Protein AF-A0A7X1P666-F1 (afdb_monomer_lite)

Structure (mmCIF, N/CA/C/O backbone):
data_AF-A0A7X1P666-F1
#
_entry.id   AF-A0A7X1P666-F1
#
loop_
_atom_site.group_PDB
_atom_site.id
_atom_site.type_symbol
_atom_site.label_atom_id
_atom_site.label_alt_id
_atom_site.label_comp_id
_atom_site.label_asym_id
_atom_site.label_entity_id
_atom_site.label_seq_id
_atom_site.pdbx_PDB_ins_code
_atom_site.Cartn_x
_atom_site.Cartn_y
_atom_site.Cartn_z
_atom_site.occupancy
_atom_site.B_iso_or_equiv
_atom_site.auth_seq_id
_atom_site.auth_comp_id
_atom_site.auth_asym_id
_atom_site.auth_atom_id
_atom_site.pdbx_PDB_model_num
ATOM 1 N N . MET A 1 1 ? 11.139 7.872 4.148 1.00 64.12 1 MET A N 1
ATOM 2 C CA . MET A 1 1 ? 9.826 8.174 3.529 1.00 64.12 1 MET A CA 1
ATOM 3 C C . MET A 1 1 ? 9.647 7.511 2.165 1.00 64.12 1 MET A C 1
ATOM 5 O O . MET A 1 1 ? 8.760 6.679 2.033 1.00 64.12 1 MET A O 1
ATOM 9 N N . ILE A 1 2 ? 10.476 7.823 1.154 1.00 67.06 2 ILE A N 1
ATOM 10 C CA . ILE A 1 2 ? 10.435 7.103 -0.140 1.00 67.06 2 ILE A CA 1
ATOM 11 C C . ILE A 1 2 ? 10.806 5.627 0.054 1.00 67.06 2 ILE A C 1
ATOM 13 O O . ILE A 1 2 ? 10.127 4.752 -0.477 1.00 67.06 2 ILE A O 1
ATOM 17 N N . ASP A 1 3 ? 11.820 5.343 0.873 1.00 80.88 3 ASP A N 1
ATOM 18 C CA . ASP A 1 3 ? 12.222 3.965 1.174 1.00 80.88 3 ASP A CA 1
ATOM 19 C C . ASP A 1 3 ? 11.132 3.184 1.916 1.00 80.88 3 ASP A C 1
ATOM 21 O O . ASP A 1 3 ? 10.931 2.002 1.650 1.00 80.88 3 ASP A O 1
ATOM 25 N N . ASP A 1 4 ? 10.352 3.856 2.764 1.00 85.81 4 ASP A N 1
ATOM 26 C CA . ASP A 1 4 ? 9.230 3.243 3.481 1.00 85.81 4 ASP A CA 1
ATOM 27 C C . ASP A 1 4 ? 8.101 2.845 2.520 1.00 85.81 4 ASP A C 1
ATOM 29 O O . ASP A 1 4 ? 7.556 1.746 2.625 1.00 85.81 4 ASP A O 1
ATOM 33 N N . LEU A 1 5 ? 7.787 3.696 1.532 1.00 88.44 5 LEU A N 1
ATOM 34 C CA . LEU A 1 5 ? 6.811 3.374 0.487 1.00 88.44 5 LEU A CA 1
ATOM 35 C C . LEU A 1 5 ? 7.305 2.228 -0.407 1.00 88.44 5 LEU A C 1
ATOM 37 O O . LEU A 1 5 ? 6.530 1.333 -0.744 1.00 88.44 5 LEU A O 1
ATOM 41 N N . LYS A 1 6 ? 8.595 2.215 -0.761 1.00 92.56 6 LYS A N 1
ATOM 42 C CA . LYS A 1 6 ? 9.208 1.113 -1.517 1.00 92.56 6 LYS A CA 1
ATOM 43 C C . LYS A 1 6 ? 9.114 -0.208 -0.756 1.00 92.56 6 LYS A C 1
ATOM 45 O O . LYS A 1 6 ? 8.709 -1.218 -1.327 1.00 92.56 6 LYS A O 1
ATOM 50 N N . GLN A 1 7 ? 9.453 -0.207 0.532 1.00 92.75 7 GLN A N 1
ATOM 51 C CA . GLN A 1 7 ? 9.329 -1.386 1.390 1.00 92.75 7 GLN A CA 1
ATOM 52 C C . GLN A 1 7 ? 7.873 -1.840 1.525 1.00 92.75 7 GLN A C 1
ATOM 54 O O . GLN A 1 7 ? 7.601 -3.035 1.430 1.00 92.75 7 GLN A O 1
ATOM 59 N N . LEU A 1 8 ? 6.930 -0.906 1.686 1.00 92.69 8 LEU A N 1
ATOM 60 C CA . LEU A 1 8 ? 5.503 -1.221 1.728 1.00 92.69 8 LEU A CA 1
ATOM 61 C C . LEU A 1 8 ? 5.032 -1.862 0.418 1.00 92.69 8 LEU A C 1
ATOM 63 O O . LEU A 1 8 ? 4.339 -2.876 0.442 1.00 92.69 8 LEU A O 1
ATOM 67 N N . ASN A 1 9 ? 5.437 -1.313 -0.725 1.00 94.69 9 ASN A N 1
ATOM 68 C CA . ASN A 1 9 ? 5.095 -1.864 -2.030 1.00 94.69 9 ASN A CA 1
ATOM 69 C C . ASN A 1 9 ? 5.685 -3.263 -2.239 1.00 94.69 9 ASN A C 1
ATOM 71 O O . ASN A 1 9 ? 4.983 -4.132 -2.747 1.00 94.69 9 ASN A O 1
ATOM 75 N N . ARG A 1 10 ? 6.924 -3.513 -1.803 1.00 95.25 10 ARG A N 1
ATOM 76 C CA . ARG A 1 10 ? 7.516 -4.860 -1.809 1.00 95.25 10 ARG A CA 1
ATOM 77 C C . ARG A 1 10 ? 6.738 -5.826 -0.934 1.00 95.25 10 ARG A C 1
ATOM 79 O O . ARG A 1 10 ? 6.395 -6.906 -1.392 1.00 95.25 10 ARG A O 1
ATOM 86 N N . LEU A 1 11 ? 6.400 -5.422 0.290 1.00 93.75 11 LEU A N 1
ATOM 87 C CA . LEU A 1 11 ? 5.623 -6.250 1.209 1.00 93.75 11 LEU A CA 1
ATOM 88 C C . LEU A 1 11 ? 4.256 -6.616 0.615 1.00 93.75 11 LEU A C 1
ATOM 90 O O . LEU A 1 11 ? 3.857 -7.777 0.659 1.00 93.75 11 LEU A O 1
ATOM 94 N N . ILE A 1 12 ? 3.570 -5.638 0.012 1.00 94.25 12 ILE A N 1
ATOM 95 C CA . ILE A 1 12 ? 2.324 -5.870 -0.720 1.00 94.25 12 ILE A CA 1
ATOM 96 C C . ILE A 1 12 ? 2.595 -6.839 -1.875 1.00 94.25 12 ILE A C 1
ATOM 98 O O . ILE A 1 12 ? 2.018 -7.913 -1.898 1.00 94.25 12 ILE A O 1
ATOM 102 N N . ALA A 1 13 ? 3.489 -6.531 -2.815 1.00 94.88 13 ALA A N 1
ATOM 103 C CA . ALA A 1 13 ? 3.726 -7.389 -3.978 1.00 94.88 13 ALA A CA 1
ATOM 104 C C . ALA A 1 13 ? 4.049 -8.839 -3.576 1.00 94.88 13 ALA A C 1
ATOM 106 O O . ALA A 1 13 ? 3.432 -9.767 -4.103 1.00 94.88 13 ALA A O 1
ATOM 107 N N . SER A 1 14 ? 4.940 -9.028 -2.601 1.00 94.56 14 SER A N 1
ATOM 108 C CA . SER A 1 14 ? 5.357 -10.347 -2.126 1.00 94.56 14 SER A CA 1
ATOM 109 C C . SER A 1 14 ? 4.225 -11.132 -1.469 1.00 94.56 14 SER A C 1
ATOM 111 O O . SER A 1 14 ? 4.142 -12.344 -1.645 1.00 94.56 14 SER A O 1
ATOM 113 N N . HIS A 1 15 ? 3.305 -10.467 -0.763 1.00 92.75 15 HIS A N 1
ATOM 114 C CA . HIS A 1 15 ? 2.153 -11.145 -0.168 1.00 92.75 15 HIS A CA 1
ATOM 115 C C . HIS A 1 15 ? 1.246 -11.800 -1.225 1.00 92.75 15 HIS A C 1
ATOM 117 O O . HIS A 1 15 ? 0.769 -12.912 -1.020 1.00 92.75 15 HIS A O 1
ATOM 123 N N . TRP A 1 16 ? 1.017 -11.143 -2.371 1.00 93.62 16 TRP A N 1
ATOM 124 C CA . TRP A 1 16 ? 0.137 -11.678 -3.426 1.00 93.62 16 TRP A CA 1
ATOM 125 C C . TRP A 1 16 ? 0.850 -12.520 -4.484 1.00 93.62 16 TRP A C 1
ATOM 127 O O . TRP A 1 16 ? 0.206 -13.351 -5.125 1.00 93.62 16 TRP A O 1
ATOM 137 N N . LEU A 1 17 ? 2.131 -12.259 -4.745 1.00 94.31 17 LEU A N 1
ATOM 138 C CA . LEU A 1 17 ? 2.888 -12.900 -5.824 1.00 94.31 17 LEU A CA 1
ATOM 139 C C . LEU A 1 17 ? 3.898 -13.935 -5.314 1.00 94.31 17 LEU A C 1
ATOM 141 O O . LEU A 1 17 ? 4.435 -14.693 -6.118 1.00 94.31 17 LEU A O 1
ATOM 145 N N . GLY A 1 18 ? 4.145 -13.989 -4.005 1.00 92.88 18 GLY A N 1
ATOM 146 C CA . GLY A 1 18 ? 5.218 -14.786 -3.425 1.00 92.88 18 GLY A CA 1
ATOM 147 C C . GLY A 1 18 ? 6.579 -14.144 -3.688 1.00 92.88 18 GLY A C 1
ATOM 148 O O . GLY A 1 18 ? 6.776 -12.953 -3.463 1.00 92.88 18 GLY A O 1
ATOM 149 N N . ARG A 1 19 ? 7.546 -14.933 -4.160 1.00 95.12 19 ARG A N 1
ATOM 150 C CA . ARG A 1 19 ? 8.886 -14.423 -4.469 1.00 95.12 19 ARG A CA 1
ATOM 151 C C . ARG A 1 19 ? 8.849 -13.526 -5.709 1.00 95.12 19 ARG A C 1
ATOM 153 O O . ARG A 1 19 ? 8.410 -13.960 -6.772 1.00 95.12 19 ARG A O 1
ATOM 160 N N . LEU A 1 20 ? 9.367 -12.308 -5.574 1.00 95.62 20 LEU A N 1
ATOM 161 C CA . LEU A 1 20 ? 9.472 -11.349 -6.671 1.00 95.62 20 LEU A CA 1
ATOM 162 C C . LEU A 1 20 ? 10.656 -11.682 -7.586 1.00 95.62 20 LEU A C 1
ATOM 164 O O . LEU A 1 20 ? 11.709 -12.131 -7.125 1.00 95.62 20 LEU A O 1
ATOM 168 N N . ASN A 1 21 ? 10.478 -11.476 -8.891 1.00 95.31 21 ASN A N 1
ATOM 169 C CA . ASN A 1 21 ? 11.556 -11.598 -9.872 1.00 95.31 21 ASN A CA 1
ATOM 170 C C . ASN A 1 21 ? 12.310 -10.263 -10.052 1.00 95.31 21 ASN A C 1
ATOM 172 O O . ASN A 1 21 ? 11.882 -9.220 -9.558 1.00 95.31 21 ASN A O 1
ATOM 176 N N . ALA A 1 22 ? 13.435 -10.289 -10.774 1.00 93.62 22 ALA A N 1
ATOM 177 C CA . ALA A 1 22 ? 14.294 -9.114 -10.943 1.00 93.62 22 ALA A CA 1
ATOM 178 C C . ALA A 1 22 ? 13.578 -7.924 -11.612 1.00 93.62 22 ALA A C 1
ATOM 180 O O . ALA A 1 22 ? 13.787 -6.780 -11.219 1.00 93.62 22 ALA A O 1
ATOM 181 N N . GLU A 1 23 ? 12.702 -8.180 -12.585 1.00 93.19 23 GLU A N 1
ATOM 182 C CA . GLU A 1 23 ? 11.945 -7.131 -13.281 1.00 93.19 23 GLU A CA 1
ATOM 183 C C . GLU A 1 23 ? 10.920 -6.459 -12.362 1.00 93.19 23 GLU A C 1
ATOM 185 O O . GLU A 1 23 ? 10.754 -5.239 -12.382 1.00 93.19 23 GLU A O 1
ATOM 190 N N . GLN A 1 24 ? 10.243 -7.254 -11.531 1.00 95.25 24 GLN A N 1
ATOM 191 C CA . GLN A 1 24 ? 9.303 -6.771 -10.525 1.00 95.25 24 GLN A CA 1
ATOM 192 C C . GLN A 1 24 ? 10.016 -5.925 -9.471 1.00 95.25 24 GLN A C 1
ATOM 194 O O . GLN A 1 24 ? 9.528 -4.847 -9.140 1.00 95.25 24 GLN A O 1
ATOM 199 N N . GLU A 1 25 ? 11.172 -6.375 -8.981 1.00 95.44 25 GLU A N 1
ATOM 200 C CA . GLU A 1 25 ? 11.998 -5.616 -8.034 1.00 95.44 25 GLU A CA 1
ATOM 201 C C . GLU A 1 25 ? 12.480 -4.290 -8.633 1.00 95.44 25 GLU A C 1
ATOM 203 O O . GLU A 1 25 ? 12.299 -3.238 -8.019 1.00 95.44 25 GLU A O 1
ATOM 208 N N . ALA A 1 26 ? 12.997 -4.315 -9.866 1.00 92.81 26 ALA A N 1
ATOM 209 C CA . ALA A 1 26 ? 13.441 -3.112 -10.563 1.00 92.81 26 ALA A CA 1
ATOM 210 C C . ALA A 1 26 ? 12.289 -2.113 -10.756 1.00 92.81 26 ALA A C 1
ATOM 212 O O . ALA A 1 26 ? 12.428 -0.927 -10.467 1.00 92.81 26 ALA A O 1
ATOM 213 N N . TYR A 1 27 ? 11.110 -2.580 -11.173 1.00 93.44 27 TYR A N 1
ATOM 214 C CA . TYR A 1 27 ? 9.934 -1.717 -11.286 1.00 93.44 27 TYR A CA 1
ATOM 215 C C . TYR A 1 27 ? 9.532 -1.095 -9.935 1.00 93.44 27 TYR A C 1
ATOM 217 O O . TYR A 1 27 ? 9.181 0.089 -9.862 1.00 93.44 27 TYR A O 1
ATOM 225 N N . LEU A 1 28 ? 9.603 -1.866 -8.846 1.00 93.50 28 LEU A N 1
ATOM 226 C CA . LEU A 1 28 ? 9.291 -1.389 -7.497 1.00 93.50 28 LEU A CA 1
ATOM 227 C C . LEU A 1 28 ? 10.272 -0.317 -7.002 1.00 93.50 28 LEU A C 1
ATOM 229 O O . LEU A 1 28 ? 9.856 0.572 -6.259 1.00 93.50 28 LEU A O 1
ATOM 233 N N . ASP A 1 29 ? 11.524 -0.325 -7.462 1.00 92.81 29 ASP A N 1
ATOM 234 C CA . ASP A 1 29 ? 12.501 0.725 -7.149 1.00 92.81 29 ASP A CA 1
ATOM 235 C C . ASP A 1 29 ? 12.179 2.087 -7.765 1.00 92.81 29 ASP A C 1
ATOM 237 O O . ASP A 1 29 ? 12.583 3.123 -7.220 1.00 92.81 29 ASP A O 1
ATOM 241 N N . HIS A 1 30 ? 11.419 2.101 -8.857 1.00 88.25 30 HIS A N 1
ATOM 242 C CA . HIS A 1 30 ? 11.015 3.322 -9.553 1.00 88.25 30 HIS A CA 1
ATOM 243 C C . HIS A 1 30 ? 9.572 3.744 -9.256 1.00 88.25 30 HIS A C 1
ATOM 245 O O . HIS A 1 30 ? 9.180 4.879 -9.545 1.00 88.25 30 HIS A O 1
ATOM 251 N N . THR A 1 31 ? 8.773 2.863 -8.655 1.00 89.69 31 THR A N 1
ATOM 252 C CA . THR A 1 31 ? 7.360 3.124 -8.380 1.00 89.69 31 THR A CA 1
ATOM 253 C C . THR A 1 31 ? 7.195 4.131 -7.236 1.00 89.69 31 THR A C 1
ATOM 255 O O . THR A 1 31 ? 7.553 3.864 -6.092 1.00 89.69 31 THR A O 1
ATOM 258 N N . ARG A 1 32 ? 6.602 5.295 -7.539 1.00 90.06 32 ARG A N 1
ATOM 259 C CA . ARG A 1 32 ? 6.370 6.398 -6.578 1.00 90.06 32 ARG A CA 1
ATOM 260 C C . ARG A 1 32 ? 4.981 6.410 -5.935 1.00 90.06 32 ARG A C 1
ATOM 262 O O . ARG A 1 32 ? 4.663 7.326 -5.187 1.00 90.06 32 ARG A O 1
ATOM 269 N N . VAL A 1 33 ? 4.142 5.435 -6.258 1.00 91.12 33 VAL A N 1
ATOM 270 C CA . VAL A 1 33 ? 2.765 5.318 -5.759 1.00 91.12 33 VAL A CA 1
ATOM 271 C C . VAL A 1 33 ? 2.569 3.963 -5.097 1.00 91.12 33 VAL A C 1
ATOM 273 O O . VAL A 1 33 ? 3.296 3.013 -5.376 1.00 91.12 33 VAL A O 1
ATOM 276 N N . CYS A 1 34 ? 1.594 3.848 -4.210 1.00 92.25 34 CYS A N 1
ATOM 277 C CA . CYS A 1 34 ? 1.268 2.585 -3.586 1.00 92.25 34 CYS A CA 1
ATOM 278 C C . CYS A 1 34 ? 0.599 1.655 -4.600 1.00 92.25 34 CYS A C 1
ATOM 280 O O . CYS A 1 34 ? -0.334 2.038 -5.306 1.00 92.25 34 CYS A O 1
ATOM 282 N N . ILE A 1 35 ? 1.059 0.408 -4.655 1.00 93.56 35 ILE A N 1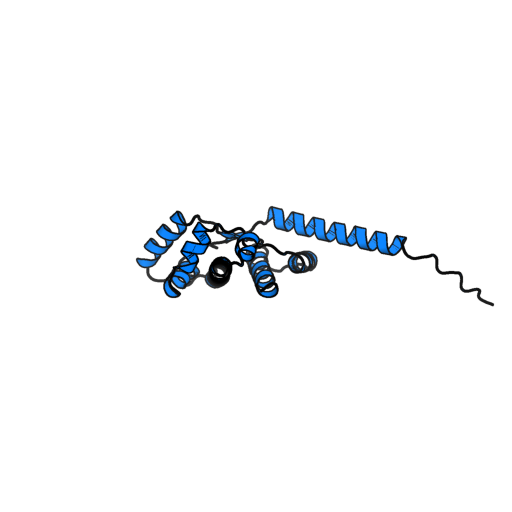
ATOM 283 C CA . ILE A 1 35 ? 0.483 -0.627 -5.529 1.00 93.56 35 ILE A CA 1
ATOM 284 C C . ILE A 1 35 ? -0.721 -1.333 -4.883 1.00 93.56 35 ILE A C 1
ATOM 286 O O . ILE A 1 35 ? -1.266 -2.292 -5.437 1.00 93.56 35 ILE A O 1
ATOM 290 N N . GLY A 1 36 ? -1.129 -0.877 -3.701 1.00 91.00 36 GLY A N 1
ATOM 291 C CA . GLY A 1 36 ? -2.288 -1.349 -2.966 1.00 91.00 36 GLY A CA 1
ATOM 292 C C . GLY A 1 36 ? -3.183 -0.192 -2.540 1.00 91.00 36 GLY A C 1
ATOM 293 O O . GLY A 1 36 ? -2.723 0.922 -2.311 1.00 91.00 36 GLY A O 1
ATOM 294 N N . ARG A 1 37 ? -4.480 -0.467 -2.416 1.00 89.81 37 ARG A N 1
ATOM 295 C CA . ARG A 1 37 ? -5.478 0.489 -1.913 1.00 89.81 37 ARG A CA 1
ATOM 296 C C . ARG A 1 37 ? -6.299 -0.136 -0.802 1.00 89.81 37 ARG A C 1
ATOM 298 O O . ARG A 1 37 ? -6.524 -1.344 -0.848 1.00 89.81 37 ARG A O 1
ATOM 305 N N . LEU A 1 38 ? -6.811 0.661 0.132 1.00 89.44 38 LEU A N 1
ATOM 306 C CA . LEU A 1 38 ? -7.780 0.165 1.113 1.00 89.44 38 LEU A CA 1
ATOM 307 C C . LEU A 1 38 ? -8.947 -0.535 0.405 1.00 89.44 38 LEU A C 1
ATOM 309 O O . LEU A 1 38 ? -9.531 -0.006 -0.544 1.00 89.44 38 LEU A O 1
ATOM 313 N N . ALA A 1 39 ? -9.256 -1.748 0.857 1.00 88.44 39 ALA A N 1
ATOM 314 C CA . ALA A 1 39 ? -10.337 -2.565 0.324 1.00 88.44 39 ALA A CA 1
ATOM 315 C C . ALA A 1 39 ? -11.716 -1.998 0.676 1.00 88.44 39 ALA A C 1
ATOM 317 O O . ALA A 1 39 ? -12.654 -2.157 -0.103 1.00 88.44 39 ALA A O 1
ATOM 318 N N . HIS A 1 40 ? -11.793 -1.329 1.826 1.00 88.06 40 HIS A N 1
ATOM 319 C CA . HIS A 1 40 ? -13.019 -0.892 2.471 1.00 88.06 40 HIS A CA 1
ATOM 320 C C . HIS A 1 40 ? -13.084 0.635 2.585 1.00 88.06 40 HIS A C 1
ATOM 322 O O . HIS A 1 40 ? -12.081 1.338 2.767 1.00 88.06 40 HIS A O 1
ATOM 328 N N . SER A 1 41 ? -14.301 1.150 2.500 1.00 89.69 41 SER A N 1
ATOM 329 C CA . SER A 1 41 ? -14.654 2.525 2.826 1.00 89.69 41 SER A CA 1
ATOM 330 C C . SER A 1 41 ? -14.541 2.787 4.330 1.00 89.69 41 SER A C 1
ATOM 332 O O . SER A 1 41 ? -14.551 1.873 5.151 1.00 89.69 41 SER A O 1
ATOM 334 N N . THR A 1 42 ? -14.496 4.061 4.723 1.00 89.62 42 THR A N 1
ATOM 335 C CA . THR A 1 42 ? -14.483 4.452 6.143 1.00 89.62 42 THR A CA 1
ATOM 336 C C . THR A 1 42 ? -15.678 3.893 6.925 1.00 89.62 42 THR A C 1
ATOM 338 O O . THR A 1 42 ? -15.525 3.532 8.088 1.00 89.62 42 THR A O 1
ATOM 341 N N . ALA A 1 43 ? -16.859 3.816 6.300 1.00 90.38 43 ALA A N 1
ATOM 342 C CA . ALA A 1 43 ? -18.070 3.307 6.942 1.00 90.38 43 ALA A CA 1
ATOM 343 C C . ALA A 1 43 ? -17.950 1.807 7.251 1.00 90.38 43 ALA A C 1
ATOM 345 O O . ALA A 1 43 ? -18.152 1.398 8.390 1.00 90.38 43 ALA A O 1
ATOM 346 N N . GLU A 1 44 ? -17.530 1.012 6.265 1.00 90.94 44 GLU A N 1
ATOM 347 C CA . GLU A 1 44 ? -17.284 -0.426 6.433 1.00 90.94 44 GLU A CA 1
ATOM 348 C C . GLU A 1 44 ? -16.192 -0.692 7.473 1.00 90.94 44 GLU A C 1
ATOM 350 O O . GLU A 1 44 ? -16.363 -1.541 8.340 1.00 90.94 44 GLU A O 1
ATOM 355 N N . LEU A 1 45 ? -15.100 0.079 7.446 1.00 89.69 45 LEU A N 1
ATOM 356 C CA . LEU A 1 45 ? -14.016 -0.046 8.422 1.00 89.69 45 LEU A CA 1
ATOM 357 C C . LEU A 1 45 ? -14.461 0.282 9.854 1.00 89.69 45 LEU A C 1
ATOM 359 O O . LEU A 1 45 ? -13.983 -0.330 10.805 1.00 89.69 45 LEU A O 1
ATOM 363 N N . THR A 1 46 ? -15.384 1.231 10.012 1.00 91.12 46 THR A N 1
ATOM 364 C CA . THR A 1 46 ? -15.948 1.587 11.322 1.00 91.12 46 THR A CA 1
ATOM 365 C C . THR A 1 46 ? -16.833 0.467 11.858 1.00 91.12 46 THR A C 1
ATOM 367 O O . THR A 1 46 ? -16.699 0.086 13.018 1.00 91.12 46 THR A O 1
ATOM 370 N N . LEU A 1 47 ? -17.705 -0.089 11.012 1.00 91.81 47 LEU A N 1
ATOM 371 C CA . LEU A 1 47 ? -18.543 -1.234 11.373 1.00 91.81 47 LEU A CA 1
ATOM 372 C C . LEU A 1 47 ? -17.688 -2.441 11.767 1.00 91.81 47 LEU A C 1
ATOM 374 O O . LEU A 1 47 ? -17.940 -3.066 12.794 1.00 91.81 47 LEU A O 1
ATOM 378 N N . LEU A 1 48 ? -16.639 -2.711 10.990 1.00 89.69 48 LEU A N 1
ATOM 379 C CA . LEU A 1 48 ? -15.709 -3.801 11.245 1.00 89.69 48 LEU A CA 1
ATOM 380 C C . LEU A 1 48 ? -14.972 -3.621 12.575 1.00 89.69 48 LEU A C 1
ATOM 382 O O . LEU A 1 48 ? -14.946 -4.542 13.381 1.00 89.69 48 LEU A O 1
ATOM 386 N N . LEU A 1 49 ? -14.439 -2.427 12.853 1.00 89.81 49 LEU A N 1
ATOM 387 C CA . LEU A 1 49 ? -13.796 -2.137 14.136 1.00 89.81 49 LEU A CA 1
ATOM 388 C C . LEU A 1 49 ? -14.762 -2.327 15.315 1.00 89.81 49 LEU A C 1
ATOM 390 O O . LEU A 1 49 ? -14.374 -2.888 16.333 1.00 89.81 49 LEU A O 1
ATOM 394 N N . ASN A 1 50 ? -16.013 -1.877 15.189 1.00 90.19 50 ASN A N 1
ATOM 395 C CA . ASN A 1 50 ? -17.012 -2.038 16.247 1.00 90.19 50 ASN A CA 1
ATOM 396 C C . ASN A 1 50 ? -17.332 -3.512 16.518 1.00 90.19 50 ASN A C 1
ATOM 398 O O . ASN A 1 50 ? -17.469 -3.896 17.676 1.00 90.19 50 ASN A O 1
ATOM 402 N N . HIS A 1 51 ? -17.404 -4.332 15.471 1.00 87.69 51 HIS A N 1
ATOM 403 C CA . HIS A 1 51 ? -17.590 -5.773 15.606 1.00 87.69 51 HIS A CA 1
ATOM 404 C C . HIS A 1 51 ? -16.379 -6.436 16.280 1.00 87.69 51 HIS A C 1
ATOM 406 O O . HIS A 1 51 ? -16.531 -7.120 17.286 1.00 87.69 51 HIS A O 1
ATOM 412 N N . LEU A 1 52 ? -15.162 -6.112 15.833 1.00 86.38 52 LEU A N 1
ATOM 413 C CA . LEU A 1 52 ? -13.915 -6.597 16.439 1.00 86.38 52 LEU A CA 1
ATOM 414 C C . LEU A 1 52 ? -13.722 -6.128 17.886 1.00 86.38 52 LEU A C 1
ATOM 416 O O . LEU A 1 52 ? -12.941 -6.710 18.633 1.00 86.38 52 LEU A O 1
ATOM 420 N N . LYS A 1 53 ? -14.410 -5.063 18.315 1.00 85.56 53 LYS A N 1
ATOM 421 C CA . LYS A 1 53 ? -14.406 -4.647 19.721 1.00 85.56 53 LYS A CA 1
ATOM 422 C C . LYS A 1 53 ? -15.160 -5.606 20.639 1.00 85.56 53 LYS A C 1
ATOM 424 O O . LYS A 1 53 ? -14.877 -5.611 21.835 1.00 85.56 53 LYS A O 1
ATOM 429 N N . GLN A 1 54 ? -16.079 -6.387 20.079 1.00 82.69 54 GLN A N 1
ATOM 430 C CA . GLN A 1 54 ? -16.938 -7.333 20.789 1.00 82.69 54 GLN A CA 1
ATOM 431 C C . GLN A 1 54 ? -16.371 -8.761 20.792 1.00 82.69 54 GLN A C 1
ATOM 433 O O . GLN A 1 54 ? -16.807 -9.577 21.600 1.00 82.69 54 GLN A O 1
ATOM 438 N N . GLU A 1 55 ? -15.395 -9.058 19.931 1.00 73.06 55 GLU A N 1
ATOM 439 C CA . GLU A 1 55 ? -14.795 -10.387 19.780 1.00 73.06 55 GLU A CA 1
ATOM 440 C C . GLU A 1 55 ? -13.384 -10.457 20.391 1.00 73.06 55 GLU A C 1
ATOM 442 O O . GLU A 1 55 ? -12.647 -9.469 20.438 1.00 73.06 55 GLU A O 1
ATOM 447 N N . SER A 1 56 ? -12.988 -11.635 20.884 1.00 60.94 56 SER A N 1
ATOM 448 C CA . SER A 1 56 ? -11.627 -11.891 21.365 1.00 60.94 56 SER A CA 1
ATOM 449 C C . SER A 1 56 ? -10.652 -12.015 20.187 1.00 60.94 56 SER A C 1
ATOM 451 O O . SER A 1 56 ? -10.932 -12.678 19.191 1.00 60.94 56 SER A O 1
ATOM 453 N N . ALA A 1 57 ? -9.491 -11.361 20.293 1.00 57.66 57 ALA A N 1
ATOM 454 C CA . ALA A 1 57 ? -8.525 -11.261 19.201 1.00 57.66 57 ALA A CA 1
ATOM 455 C C . ALA A 1 57 ? -8.014 -12.641 18.741 1.00 57.66 57 ALA A C 1
ATOM 457 O O . ALA A 1 57 ? -7.413 -13.385 19.514 1.00 57.66 57 ALA A O 1
ATOM 458 N N . SER A 1 58 ? -8.202 -12.949 17.457 1.00 55.50 58 SER A N 1
ATOM 459 C CA . SER A 1 58 ? -7.591 -14.096 16.780 1.00 55.50 58 SER A CA 1
ATOM 460 C C . SER A 1 58 ? -6.355 -13.619 16.021 1.00 55.50 58 SER A C 1
ATOM 462 O O . SER A 1 58 ? -6.484 -12.869 15.061 1.00 55.50 58 SER A O 1
ATOM 464 N N . ALA A 1 59 ? -5.157 -14.053 16.411 1.00 55.28 59 ALA A N 1
ATOM 465 C CA . ALA A 1 59 ? -3.930 -13.694 15.702 1.00 55.28 59 ALA A CA 1
ATOM 466 C C . ALA A 1 59 ? -3.842 -14.438 14.358 1.00 55.28 59 ALA A C 1
ATOM 468 O O . ALA A 1 59 ? -3.741 -15.664 14.323 1.00 55.28 59 ALA A O 1
ATOM 469 N N . LEU A 1 60 ? -3.874 -13.699 13.245 1.00 64.81 60 LEU A N 1
ATOM 470 C CA . LEU A 1 60 ? -3.833 -14.263 11.893 1.00 64.81 60 LEU A CA 1
ATOM 471 C C . LEU A 1 60 ? -2.643 -13.745 11.080 1.00 64.81 60 LEU A C 1
ATOM 473 O O . LEU A 1 60 ? -2.162 -12.628 11.259 1.00 64.81 60 LEU A O 1
ATOM 477 N N . HIS A 1 61 ? -2.195 -14.584 10.142 1.00 66.06 61 HIS A N 1
ATOM 478 C CA . HIS A 1 61 ? -0.967 -14.450 9.343 1.00 66.06 61 HIS A CA 1
ATOM 479 C C . HIS A 1 61 ? -0.857 -13.142 8.529 1.00 66.06 61 HIS A C 1
ATOM 481 O O . HIS A 1 61 ? 0.227 -12.761 8.103 1.00 66.06 61 HIS A O 1
ATOM 487 N N . VAL A 1 62 ? -1.973 -12.442 8.300 1.00 84.19 62 VAL A N 1
ATOM 488 C CA . VAL A 1 62 ? -2.033 -11.198 7.508 1.00 84.19 62 VAL A CA 1
ATOM 489 C C . VAL A 1 62 ? -1.837 -9.942 8.372 1.00 84.19 62 VAL A C 1
ATOM 491 O O . VAL A 1 62 ? -1.671 -8.836 7.851 1.00 84.19 62 VAL A O 1
ATOM 494 N N . GLY A 1 63 ? -1.816 -10.095 9.698 1.00 86.56 63 GLY A N 1
ATOM 495 C CA . GLY A 1 63 ? -1.840 -8.970 10.627 1.00 86.56 63 GLY A CA 1
ATOM 496 C C . GLY A 1 63 ? -0.663 -8.011 10.493 1.00 86.56 63 GLY A C 1
ATOM 497 O O . GLY A 1 63 ? -0.853 -6.799 10.552 1.00 86.56 63 GLY A O 1
ATOM 498 N N . GLU A 1 64 ? 0.537 -8.517 10.208 1.00 88.69 64 GLU A N 1
ATOM 499 C CA . GLU A 1 64 ? 1.718 -7.668 10.022 1.00 88.69 64 GLU A CA 1
ATOM 500 C C . GLU A 1 64 ? 1.603 -6.773 8.776 1.00 88.69 64 GLU A C 1
ATOM 502 O O . GLU A 1 64 ? 1.891 -5.575 8.839 1.00 88.69 64 GLU A O 1
ATOM 507 N N . LEU A 1 65 ? 1.110 -7.321 7.658 1.00 90.69 65 LEU A N 1
ATOM 508 C CA . LEU A 1 65 ? 0.846 -6.554 6.439 1.00 90.69 65 LEU A CA 1
ATOM 509 C C . LEU A 1 65 ? -0.195 -5.459 6.703 1.00 90.69 65 LEU A C 1
ATOM 511 O O . LEU A 1 65 ? 0.024 -4.295 6.350 1.00 90.69 65 LEU A O 1
ATOM 515 N N . ASN A 1 66 ? -1.308 -5.824 7.346 1.00 92.19 66 ASN A N 1
ATOM 516 C CA . ASN A 1 66 ? -2.370 -4.882 7.683 1.00 92.19 66 ASN A CA 1
ATOM 517 C C . ASN A 1 66 ? -1.846 -3.774 8.608 1.00 92.19 66 ASN A C 1
ATOM 519 O O . ASN A 1 66 ? -2.047 -2.592 8.323 1.00 92.19 66 ASN A O 1
ATOM 523 N N . ARG A 1 67 ? -1.109 -4.135 9.667 1.00 92.19 67 ARG A N 1
ATOM 524 C CA . ARG A 1 67 ? -0.529 -3.184 10.624 1.00 92.19 67 ARG A CA 1
ATOM 525 C C . ARG A 1 67 ? 0.416 -2.220 9.930 1.00 92.19 67 ARG A C 1
ATOM 527 O O . ARG A 1 67 ? 0.289 -1.012 10.107 1.00 92.19 67 ARG A O 1
ATOM 534 N N . ARG A 1 68 ? 1.340 -2.724 9.111 1.00 91.69 68 ARG A N 1
ATOM 535 C CA . ARG A 1 68 ? 2.336 -1.886 8.434 1.00 91.69 68 ARG A CA 1
ATOM 536 C C . ARG A 1 68 ? 1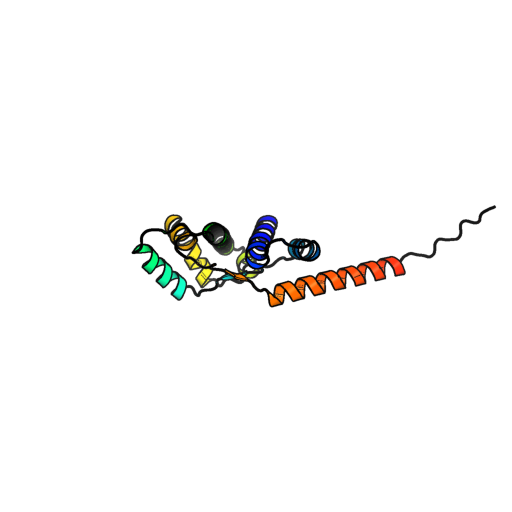.687 -0.900 7.468 1.00 91.69 68 ARG A C 1
ATOM 538 O O . ARG A 1 68 ? 2.057 0.273 7.460 1.00 91.69 68 ARG A O 1
ATOM 545 N N . TYR A 1 69 ? 0.678 -1.339 6.720 1.00 92.94 69 TYR A N 1
ATOM 546 C CA . TYR A 1 69 ? -0.082 -0.453 5.845 1.00 92.94 69 TYR A CA 1
ATOM 547 C C . TYR A 1 69 ? -0.869 0.603 6.629 1.00 92.94 69 TYR A C 1
ATOM 549 O O . TYR A 1 69 ? -0.777 1.787 6.313 1.00 92.94 69 TYR A O 1
ATOM 557 N N . LEU A 1 70 ? -1.598 0.213 7.680 1.00 93.81 70 LEU A N 1
ATOM 558 C CA . LEU A 1 70 ? -2.371 1.148 8.502 1.00 93.81 70 LEU A CA 1
ATOM 559 C C . LEU A 1 70 ? -1.484 2.183 9.208 1.00 93.81 70 LEU A C 1
ATOM 561 O O . LEU A 1 70 ? -1.834 3.363 9.248 1.00 93.81 70 LEU A O 1
ATOM 565 N N . THR A 1 71 ? -0.315 1.776 9.704 1.00 93.12 71 THR A N 1
ATOM 566 C CA . THR A 1 71 ? 0.688 2.689 10.269 1.00 93.12 71 THR A CA 1
ATOM 567 C C . THR A 1 71 ? 1.164 3.695 9.226 1.00 93.12 71 THR A C 1
ATOM 569 O O . THR A 1 71 ? 1.256 4.890 9.513 1.00 93.12 71 THR A O 1
ATOM 572 N N . PHE A 1 72 ? 1.408 3.246 7.993 1.00 92.56 72 PHE A N 1
ATOM 573 C CA . PHE A 1 72 ? 1.825 4.130 6.910 1.00 92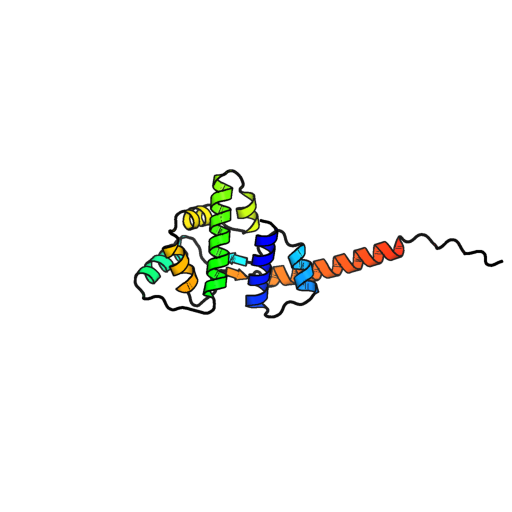.56 72 PHE A CA 1
ATOM 574 C C . PHE A 1 72 ? 0.710 5.104 6.489 1.00 92.56 72 PHE A C 1
ATOM 576 O O . PHE A 1 72 ? 0.964 6.290 6.284 1.00 92.56 72 PHE A O 1
ATOM 583 N N . VAL A 1 73 ? -0.548 4.648 6.464 1.00 93.06 73 VAL A N 1
ATOM 584 C CA . VAL A 1 73 ? -1.726 5.509 6.264 1.00 93.06 73 VAL A CA 1
ATOM 585 C C . VAL A 1 73 ? -1.853 6.547 7.382 1.00 93.06 73 VAL A C 1
ATOM 587 O O . VAL A 1 73 ? -2.109 7.720 7.104 1.00 93.06 73 VAL A O 1
ATOM 590 N N . ARG A 1 74 ? -1.640 6.155 8.645 1.00 94.25 74 ARG A N 1
ATOM 591 C CA . ARG A 1 74 ? -1.655 7.082 9.786 1.00 94.25 74 ARG A CA 1
ATOM 592 C C . ARG A 1 74 ? -0.560 8.138 9.667 1.00 94.25 74 ARG A C 1
ATOM 594 O O . ARG A 1 74 ? -0.829 9.309 9.932 1.00 94.25 74 ARG A O 1
ATOM 601 N N . LEU A 1 75 ? 0.650 7.745 9.270 1.00 92.38 75 LEU A N 1
ATOM 602 C CA . LEU A 1 75 ? 1.748 8.677 9.017 1.00 92.38 75 LEU A CA 1
ATOM 603 C C . LEU A 1 75 ? 1.362 9.677 7.922 1.00 92.38 75 LEU A C 1
ATOM 605 O O . LEU A 1 75 ? 1.408 10.881 8.156 1.00 92.38 75 LEU A O 1
ATOM 609 N N . ALA A 1 76 ? 0.883 9.191 6.776 1.00 91.94 76 ALA A N 1
ATOM 610 C CA . ALA A 1 76 ? 0.431 10.041 5.679 1.00 91.94 76 ALA A CA 1
ATOM 611 C C . ALA A 1 76 ? -0.680 11.018 6.102 1.00 91.94 76 ALA A C 1
ATOM 613 O O . ALA A 1 76 ? -0.688 12.173 5.682 1.00 91.94 76 ALA A O 1
ATOM 614 N N . ALA A 1 77 ? -1.592 10.592 6.979 1.00 93.56 77 ALA A N 1
ATOM 615 C CA . ALA A 1 77 ? -2.640 11.454 7.518 1.00 93.56 77 ALA A CA 1
ATOM 616 C C . ALA A 1 77 ? -2.114 12.555 8.456 1.00 93.56 77 ALA A C 1
ATOM 618 O O . ALA A 1 77 ? -2.649 13.667 8.459 1.00 93.56 77 ALA A O 1
ATOM 619 N N . LYS A 1 78 ? -1.079 12.266 9.254 1.00 92.44 78 LYS A N 1
ATOM 620 C CA . LYS A 1 78 ? -0.402 13.269 10.094 1.00 92.44 78 LYS A CA 1
ATOM 621 C C . LYS A 1 78 ? 0.334 14.296 9.232 1.00 92.44 78 LYS A C 1
ATOM 623 O O . LYS A 1 78 ? 0.185 15.493 9.451 1.00 92.44 78 LYS A O 1
ATOM 628 N N . GLU A 1 79 ? 1.044 13.825 8.215 1.00 91.19 79 GLU A N 1
ATOM 629 C CA . GLU A 1 79 ? 1.791 14.647 7.258 1.00 91.19 79 GLU A CA 1
ATOM 630 C C . GLU A 1 79 ? 0.881 15.571 6.443 1.00 91.19 79 GLU A C 1
ATOM 632 O O . GLU A 1 79 ? 1.139 16.770 6.328 1.00 91.19 79 GLU A O 1
ATOM 637 N N . ALA A 1 80 ? -0.254 15.055 5.970 1.00 91.62 80 ALA A N 1
ATOM 638 C CA . ALA A 1 80 ? -1.254 15.864 5.287 1.00 91.62 80 ALA A CA 1
ATOM 639 C C . ALA A 1 80 ? -1.800 16.990 6.173 1.00 91.62 80 ALA A C 1
ATOM 641 O O . ALA A 1 80 ? -1.978 18.112 5.708 1.00 91.62 80 ALA A O 1
ATOM 642 N N . ASN A 1 81 ? -2.013 16.716 7.464 1.00 89.94 81 ASN A N 1
ATOM 643 C CA . ASN A 1 81 ? -2.446 17.730 8.425 1.00 89.94 81 ASN A CA 1
ATOM 644 C C . ASN A 1 81 ? -1.370 18.793 8.701 1.00 89.94 81 ASN A C 1
ATOM 646 O O . ASN A 1 81 ? -1.705 19.905 9.089 1.00 89.94 81 ASN A O 1
ATOM 650 N N . ALA A 1 82 ? -0.096 18.462 8.485 1.00 90.69 82 ALA A N 1
ATOM 651 C CA . ALA A 1 82 ? 1.029 19.392 8.546 1.00 90.69 82 ALA A CA 1
ATOM 652 C C . ALA A 1 82 ? 1.256 20.156 7.221 1.00 90.69 82 ALA A C 1
ATOM 654 O O . ALA A 1 82 ? 2.278 20.820 7.065 1.00 90.69 82 ALA A O 1
ATOM 655 N N . GLY A 1 83 ? 0.331 20.056 6.257 1.00 88.56 83 GLY A N 1
ATOM 656 C CA . GLY A 1 83 ? 0.416 20.743 4.965 1.00 88.56 83 GLY A CA 1
ATOM 657 C C . GLY A 1 83 ? 1.175 19.978 3.878 1.00 88.56 83 GLY A C 1
ATOM 658 O O . GLY A 1 83 ? 1.489 20.561 2.845 1.00 88.56 83 GLY A O 1
ATOM 659 N N . ARG A 1 84 ? 1.460 18.681 4.073 1.00 89.56 84 ARG A N 1
ATOM 660 C CA . ARG A 1 84 ? 2.163 17.820 3.102 1.00 89.56 84 ARG A CA 1
ATOM 661 C C . ARG A 1 84 ? 1.254 16.684 2.598 1.00 89.56 84 ARG A C 1
ATOM 663 O O . ARG A 1 84 ? 1.381 15.546 3.051 1.00 89.56 84 ARG A O 1
ATOM 670 N N . PRO A 1 85 ? 0.295 16.959 1.689 1.00 89.88 85 PRO A N 1
ATOM 671 C CA . PRO A 1 85 ? -0.727 15.989 1.283 1.00 89.88 85 PRO A CA 1
ATOM 672 C C . PRO A 1 85 ? -0.235 14.929 0.287 1.00 89.88 85 PRO A C 1
ATOM 674 O O . PRO A 1 85 ? -0.966 13.974 0.021 1.00 89.88 85 PRO A O 1
ATOM 677 N N . ASP A 1 86 ? 0.980 15.064 -0.252 1.00 89.88 86 ASP A N 1
ATOM 678 C CA . ASP A 1 86 ? 1.516 14.199 -1.313 1.00 89.88 86 ASP A CA 1
ATOM 679 C C . ASP A 1 86 ? 1.447 12.711 -0.961 1.00 89.88 86 ASP A C 1
ATOM 681 O O . ASP A 1 86 ? 1.145 11.877 -1.814 1.00 89.88 86 ASP A O 1
ATOM 685 N N . LEU A 1 87 ? 1.653 12.365 0.312 1.00 88.50 87 LEU A N 1
ATOM 686 C CA . LEU A 1 87 ? 1.576 10.980 0.775 1.00 88.50 87 LEU A CA 1
ATOM 687 C C . LEU A 1 87 ? 0.169 10.381 0.662 1.00 88.50 87 LEU A C 1
ATOM 689 O O . LEU A 1 87 ? 0.041 9.183 0.417 1.00 88.50 87 LEU A O 1
ATOM 693 N N . LEU A 1 88 ? -0.892 11.186 0.798 1.00 90.31 88 LEU A N 1
ATOM 694 C CA . LEU A 1 88 ? -2.262 10.705 0.587 1.00 90.31 88 LEU A CA 1
ATOM 695 C C . LEU A 1 88 ? -2.489 10.335 -0.877 1.00 90.31 88 LEU A C 1
ATOM 697 O O . LEU A 1 88 ? -3.100 9.306 -1.167 1.00 90.31 88 LEU A O 1
ATOM 701 N N . ILE A 1 89 ? -1.959 11.161 -1.786 1.00 88.75 89 ILE A N 1
ATOM 702 C CA . ILE A 1 89 ? -2.027 10.938 -3.232 1.00 88.75 89 ILE A CA 1
ATOM 703 C C . ILE A 1 89 ? -1.241 9.678 -3.587 1.00 88.75 89 ILE A C 1
ATOM 705 O O . ILE A 1 89 ? -1.766 8.800 -4.268 1.00 88.75 89 ILE A O 1
ATOM 709 N N . GLN A 1 90 ? -0.014 9.552 -3.073 1.00 90.31 90 GLN A N 1
ATOM 710 C CA . GLN A 1 90 ? 0.824 8.376 -3.293 1.00 90.31 90 GLN A CA 1
ATOM 711 C C . GLN A 1 90 ? 0.147 7.099 -2.790 1.00 90.31 90 GLN A C 1
ATOM 713 O O . GLN A 1 90 ? 0.235 6.079 -3.461 1.00 90.31 90 GLN A O 1
ATOM 718 N N . LEU A 1 91 ? -0.569 7.138 -1.664 1.00 89.81 91 LEU A N 1
ATOM 719 C CA . LEU A 1 91 ? -1.301 5.980 -1.140 1.00 89.81 91 LEU A CA 1
ATOM 720 C C . LEU A 1 91 ? -2.664 5.731 -1.799 1.00 89.81 91 LEU A C 1
ATOM 722 O O . LEU A 1 91 ? -3.256 4.675 -1.578 1.00 89.81 91 LEU A O 1
ATOM 726 N N . GLY A 1 92 ? -3.178 6.681 -2.581 1.00 89.50 92 GLY A N 1
ATOM 727 C CA . GLY A 1 92 ? -4.515 6.594 -3.166 1.00 89.50 92 GLY A CA 1
ATOM 728 C C . GLY A 1 92 ? -5.632 6.554 -2.117 1.00 89.50 92 GLY A C 1
ATOM 729 O O . GLY A 1 92 ? -6.635 5.867 -2.319 1.00 89.50 92 GLY A O 1
ATOM 730 N N . ILE A 1 93 ? -5.457 7.253 -0.990 1.00 90.62 93 ILE A N 1
ATOM 731 C CA . ILE A 1 93 ? -6.431 7.306 0.111 1.00 90.62 93 ILE A CA 1
ATOM 732 C C . ILE A 1 93 ? -7.162 8.647 0.148 1.00 90.62 93 ILE A C 1
ATOM 734 O O . ILE A 1 93 ? -6.604 9.705 -0.131 1.00 90.62 93 ILE A O 1
ATOM 738 N N . THR A 1 94 ? -8.436 8.608 0.528 1.00 91.31 94 THR A N 1
ATOM 739 C CA . THR A 1 94 ? -9.256 9.819 0.667 1.00 91.31 94 THR A CA 1
ATOM 740 C C . THR A 1 94 ? -8.942 10.567 1.964 1.00 91.31 94 THR A C 1
ATOM 742 O O . THR A 1 94 ? -8.554 9.962 2.965 1.00 91.31 94 THR A O 1
ATOM 745 N N . LEU A 1 95 ? -9.217 11.876 2.002 1.00 90.12 95 LEU A N 1
ATOM 746 C CA . LEU A 1 95 ? -9.122 12.677 3.233 1.00 90.12 95 LEU A CA 1
ATOM 747 C C . LEU A 1 95 ? -9.988 12.114 4.369 1.00 90.12 95 LEU A C 1
ATOM 749 O O . LEU A 1 95 ? -9.589 12.152 5.530 1.00 90.12 95 LEU A O 1
ATOM 753 N N . LYS A 1 96 ? -11.155 11.543 4.040 1.00 91.19 96 LYS A N 1
ATOM 754 C CA . LYS A 1 96 ? -12.046 10.909 5.019 1.00 91.19 96 LYS A CA 1
ATOM 755 C C . LYS A 1 96 ? -11.400 9.673 5.652 1.00 91.19 96 LYS A C 1
ATOM 757 O O . LYS A 1 96 ? -11.436 9.530 6.871 1.00 91.19 96 LYS A O 1
ATOM 762 N N . GLN A 1 97 ? -10.775 8.810 4.847 1.00 92.12 97 GLN A N 1
ATOM 763 C CA . GLN A 1 97 ? -10.017 7.658 5.348 1.00 92.12 97 GLN A CA 1
ATOM 764 C C . GLN A 1 97 ? -8.805 8.103 6.169 1.00 92.12 97 GLN A C 1
ATOM 766 O O . GLN A 1 97 ? -8.594 7.580 7.258 1.00 92.12 97 GLN A O 1
ATOM 771 N N . ALA A 1 98 ? -8.056 9.097 5.690 1.00 92.12 98 ALA A N 1
ATOM 772 C CA . ALA A 1 98 ? -6.896 9.637 6.390 1.00 92.12 98 ALA A CA 1
ATOM 773 C C . ALA A 1 98 ? -7.272 10.198 7.772 1.00 92.12 98 ALA A C 1
ATOM 775 O O . ALA A 1 98 ? -6.680 9.817 8.780 1.00 92.12 98 ALA A O 1
ATOM 776 N N . SER A 1 99 ? -8.305 11.044 7.831 1.00 92.94 99 SER A N 1
ATOM 777 C CA . SER A 1 99 ? -8.823 11.614 9.080 1.00 92.94 99 SER A CA 1
ATOM 778 C C . SER A 1 99 ? -9.282 10.526 10.052 1.00 92.94 99 SER A C 1
ATOM 780 O O . SER A 1 99 ? -8.926 10.556 11.228 1.00 92.94 99 SER A O 1
ATOM 782 N N . TRP A 1 100 ? -10.003 9.518 9.554 1.00 94.31 100 TRP A N 1
ATOM 783 C CA . TRP A 1 100 ? -10.449 8.392 10.370 1.00 94.31 100 TRP A CA 1
ATOM 784 C C . TRP A 1 100 ? -9.271 7.608 10.961 1.00 94.31 100 TRP A C 1
ATOM 786 O O . TRP A 1 100 ? -9.183 7.497 12.180 1.00 94.31 100 TRP A O 1
ATOM 796 N N . VAL A 1 101 ? -8.314 7.154 10.139 1.00 93.25 101 VAL A N 1
ATOM 797 C CA . VAL A 1 101 ? -7.147 6.381 10.615 1.00 93.25 101 VAL A CA 1
ATOM 798 C C . VAL A 1 101 ? -6.291 7.178 11.607 1.00 93.25 101 VAL A C 1
ATOM 800 O O . VAL A 1 101 ? -5.752 6.617 12.568 1.00 93.25 101 VAL A O 1
ATOM 803 N N . ARG A 1 102 ? -6.165 8.493 11.395 1.00 94.00 102 ARG A N 1
ATOM 804 C CA . ARG A 1 102 ? -5.427 9.392 12.290 1.00 94.00 102 ARG A CA 1
ATOM 805 C C . ARG A 1 102 ? -6.006 9.424 13.702 1.00 94.00 102 ARG A C 1
ATOM 807 O O . ARG A 1 102 ? -5.233 9.533 14.646 1.00 94.00 102 ARG A O 1
ATOM 814 N N . ASN A 1 103 ? -7.329 9.344 13.824 1.00 94.00 103 ASN A N 1
ATOM 815 C CA . ASN A 1 103 ? -8.039 9.494 15.094 1.00 94.00 103 ASN A CA 1
ATOM 816 C C . ASN A 1 103 ? -8.242 8.167 15.843 1.00 94.00 103 ASN A C 1
ATOM 818 O O . ASN A 1 103 ? -8.724 8.181 16.971 1.00 94.00 103 ASN A O 1
ATOM 822 N N . LEU A 1 104 ? -7.908 7.028 15.232 1.00 94.19 104 LEU A N 1
ATOM 823 C CA . LEU A 1 104 ? -7.927 5.741 15.929 1.00 94.19 104 LEU A CA 1
ATOM 824 C C . LEU A 1 104 ? -6.861 5.719 17.043 1.00 94.19 104 LEU A C 1
ATOM 826 O O . LEU A 1 104 ? -5.825 6.376 16.930 1.00 94.19 104 LEU A O 1
ATOM 830 N N . SER A 1 105 ? -7.064 4.924 18.093 1.00 94.56 105 SER A N 1
ATOM 831 C CA . SER A 1 105 ? -5.994 4.604 19.050 1.00 94.56 105 SER A CA 1
ATOM 832 C C . SER A 1 105 ? -4.994 3.610 18.439 1.00 94.56 105 SER A C 1
ATOM 834 O O . SER A 1 105 ? -5.195 3.107 17.326 1.00 94.56 105 SER A O 1
ATOM 836 N N . ASP A 1 106 ? -3.874 3.349 19.115 1.00 92.94 106 ASP A N 1
ATOM 837 C CA . ASP A 1 106 ? -2.962 2.269 18.709 1.00 92.94 106 ASP A CA 1
ATOM 838 C C . ASP A 1 106 ? -3.615 0.891 18.882 1.00 92.94 106 ASP A C 1
ATOM 840 O O . ASP A 1 106 ? -3.499 0.059 17.982 1.00 92.94 106 ASP A O 1
ATOM 844 N N . GLU A 1 107 ? -4.391 0.713 19.956 1.00 92.31 107 GLU A N 1
ATOM 845 C CA . GLU A 1 107 ? -5.198 -0.484 20.223 1.00 92.31 107 GLU A CA 1
ATOM 846 C C . GLU A 1 107 ? -6.245 -0.735 19.133 1.00 92.31 107 GLU A C 1
ATOM 848 O O . GLU A 1 107 ? -6.406 -1.865 18.682 1.00 92.31 107 GLU A O 1
ATOM 853 N N . ASP A 1 108 ? -6.944 0.306 18.669 1.00 92.94 108 ASP A N 1
ATOM 854 C CA . ASP A 1 108 ? -7.933 0.181 17.593 1.00 92.94 108 ASP A CA 1
ATOM 855 C C . ASP A 1 108 ? -7.271 -0.218 16.272 1.00 92.94 108 ASP A C 1
ATOM 857 O O . ASP A 1 108 ? -7.826 -1.011 15.508 1.00 92.94 108 ASP A O 1
ATOM 861 N N . LEU A 1 109 ? -6.065 0.291 16.004 1.00 92.94 109 LEU A N 1
ATOM 862 C CA . LEU A 1 109 ? -5.300 -0.157 14.848 1.00 92.94 109 LEU A CA 1
ATOM 863 C C . LEU A 1 109 ? -4.826 -1.597 14.980 1.00 92.94 109 LEU A C 1
ATOM 865 O O . LEU A 1 109 ? -4.807 -2.299 13.975 1.00 92.94 109 LEU A O 1
ATOM 869 N N . ASP A 1 110 ? -4.407 -2.031 16.168 1.00 91.25 110 ASP A N 1
ATOM 870 C CA . ASP A 1 110 ? -3.992 -3.417 16.386 1.00 91.25 110 ASP A CA 1
ATOM 871 C C . ASP A 1 110 ? -5.184 -4.358 16.230 1.00 91.25 110 ASP A C 1
ATOM 873 O O . ASP A 1 110 ? -5.096 -5.353 15.513 1.00 91.25 110 ASP A O 1
ATOM 877 N N . ARG A 1 111 ? -6.343 -3.991 16.783 1.00 90.56 111 ARG A N 1
ATOM 878 C CA . ARG A 1 111 ? -7.590 -4.735 16.578 1.00 90.56 111 ARG A CA 1
ATOM 879 C C . ARG A 1 111 ? -7.933 -4.861 15.100 1.00 90.56 111 ARG A C 1
ATOM 881 O O . ARG A 1 111 ? -8.218 -5.961 14.649 1.00 90.56 111 ARG A O 1
ATOM 888 N N . LEU A 1 112 ? -7.862 -3.777 14.328 1.00 90.31 112 LEU A N 1
ATOM 889 C CA . LEU A 1 112 ? -8.089 -3.840 12.880 1.00 90.31 112 LEU A CA 1
ATOM 890 C C . LEU A 1 112 ? -7.040 -4.678 12.158 1.00 90.31 112 LEU A C 1
ATOM 892 O O . LEU A 1 112 ? -7.382 -5.465 11.282 1.00 90.31 112 LEU A O 1
ATOM 896 N N . ALA A 1 113 ? -5.768 -4.506 12.504 1.00 91.06 113 ALA A N 1
ATOM 897 C CA . ALA A 1 113 ? -4.693 -5.195 11.821 1.00 91.06 113 ALA A CA 1
ATOM 898 C C . ALA A 1 113 ? -4.791 -6.709 12.009 1.00 91.06 113 ALA A C 1
ATOM 900 O O . ALA A 1 113 ? -4.750 -7.450 11.027 1.00 91.06 113 ALA A O 1
ATOM 901 N N . PHE A 1 114 ? -4.943 -7.145 13.257 1.00 89.44 114 PHE A N 1
ATOM 902 C CA . PHE A 1 114 ? -4.860 -8.548 13.643 1.00 89.44 114 PHE A CA 1
ATOM 903 C C . PHE A 1 114 ? -6.220 -9.243 13.714 1.00 89.44 114 PHE A C 1
ATOM 905 O O . PHE A 1 114 ? -6.264 -10.455 13.573 1.00 89.44 114 PHE A O 1
ATOM 912 N N . GLY A 1 115 ? -7.320 -8.507 13.881 1.00 86.38 115 GLY A N 1
ATOM 913 C CA . GLY A 1 115 ? -8.665 -9.076 14.003 1.00 86.38 115 GLY A CA 1
ATOM 914 C C . GLY A 1 115 ? -9.297 -9.524 12.684 1.00 86.38 115 GLY A C 1
ATOM 915 O O . GLY A 1 115 ? -10.324 -10.193 12.699 1.00 86.38 115 GLY A O 1
ATOM 916 N N . ILE A 1 116 ? -8.707 -9.184 11.534 1.00 84.06 116 ILE A N 1
ATOM 917 C CA . ILE A 1 116 ? -9.251 -9.525 10.214 1.00 84.06 116 ILE A CA 1
ATOM 918 C C . ILE A 1 116 ? -8.413 -10.641 9.586 1.00 84.06 116 ILE A C 1
ATOM 920 O O . ILE A 1 116 ? -7.189 -10.551 9.497 1.00 84.06 116 ILE A O 1
ATOM 924 N N . SER A 1 117 ? -9.083 -11.681 9.088 1.00 81.69 117 SER A N 1
ATOM 925 C CA . SER A 1 117 ? -8.444 -12.834 8.436 1.00 81.69 117 SER A CA 1
ATOM 926 C C . SER A 1 117 ? -7.954 -12.570 7.013 1.00 81.69 117 SER A C 1
ATOM 928 O O . SER A 1 117 ? -7.118 -13.308 6.494 1.00 81.69 117 SER A O 1
ATOM 930 N N . ALA A 1 118 ? -8.462 -11.514 6.385 1.00 85.00 118 ALA A N 1
ATOM 931 C CA . ALA A 1 118 ? -8.144 -11.116 5.025 1.00 85.00 118 ALA A CA 1
ATOM 932 C C . ALA A 1 118 ? -7.298 -9.828 4.981 1.00 85.00 118 ALA A C 1
ATOM 934 O O . ALA A 1 118 ? -7.375 -8.993 5.889 1.00 85.00 118 ALA A O 1
ATOM 935 N N . PRO A 1 119 ? -6.522 -9.612 3.902 1.00 88.00 119 PRO A N 1
ATOM 936 C CA . PRO A 1 119 ? -5.813 -8.355 3.709 1.00 88.00 119 PRO A CA 1
ATOM 937 C C . PRO A 1 119 ? -6.782 -7.181 3.573 1.00 88.00 119 PRO A C 1
ATOM 939 O O . PRO A 1 119 ? -7.684 -7.192 2.735 1.00 88.00 119 PRO A O 1
ATOM 942 N N . MET A 1 120 ? -6.527 -6.108 4.319 1.00 89.69 120 MET A N 1
ATOM 943 C CA . MET A 1 120 ? -7.277 -4.848 4.208 1.00 89.69 120 MET A CA 1
ATOM 944 C C . MET A 1 120 ? -6.937 -4.059 2.938 1.00 89.69 120 MET A C 1
ATOM 946 O O . MET A 1 120 ? -7.500 -2.993 2.679 1.00 89.69 120 MET A O 1
ATOM 950 N N . ILE A 1 121 ? -5.986 -4.561 2.157 1.00 91.50 121 ILE A N 1
ATOM 951 C CA . ILE A 1 121 ? -5.391 -3.899 1.008 1.00 91.50 121 ILE A CA 1
ATOM 952 C C . ILE A 1 121 ? -5.766 -4.709 -0.227 1.00 91.50 121 ILE A C 1
ATOM 954 O O . ILE A 1 121 ? -5.560 -5.916 -0.284 1.00 91.50 121 ILE A O 1
ATOM 958 N N . ARG A 1 122 ? -6.286 -4.050 -1.257 1.00 91.69 122 ARG A N 1
ATOM 959 C CA . ARG A 1 122 ? -6.471 -4.639 -2.582 1.00 91.69 122 ARG A CA 1
ATOM 960 C C . ARG A 1 122 ? -5.253 -4.337 -3.431 1.00 91.69 122 ARG A C 1
ATOM 962 O O . ARG A 1 122 ? -5.037 -3.187 -3.814 1.00 91.69 122 ARG A O 1
ATOM 969 N N . PHE A 1 123 ? -4.500 -5.378 -3.760 1.00 93.56 123 PHE A N 1
ATOM 970 C CA . PHE A 1 123 ? -3.375 -5.288 -4.680 1.00 93.56 123 PHE A CA 1
ATOM 971 C C . PHE A 1 123 ? -3.838 -4.973 -6.112 1.00 93.56 123 PHE A C 1
ATOM 973 O O . PHE A 1 123 ? -4.692 -5.660 -6.682 1.00 93.56 123 PHE A O 1
ATOM 980 N N . ALA A 1 124 ? -3.251 -3.945 -6.725 1.00 92.69 124 ALA A N 1
ATOM 981 C CA . ALA A 1 124 ? -3.546 -3.504 -8.086 1.00 92.69 124 ALA A CA 1
ATOM 982 C C . ALA A 1 124 ? -2.848 -4.377 -9.150 1.00 92.69 124 ALA A C 1
ATOM 984 O O . ALA A 1 124 ? -2.193 -3.868 -10.059 1.00 92.69 124 ALA A O 1
ATOM 985 N N . ARG A 1 125 ? -3.011 -5.706 -9.065 1.00 92.12 125 ARG A N 1
ATOM 986 C CA . ARG A 1 125 ? -2.250 -6.710 -9.836 1.00 92.12 125 ARG A CA 1
ATOM 987 C C . ARG A 1 125 ? -2.135 -6.409 -11.332 1.00 92.12 125 ARG A C 1
ATOM 989 O O . ARG A 1 125 ? -1.042 -6.466 -11.880 1.00 92.12 125 ARG A O 1
ATOM 996 N N . ARG A 1 126 ? -3.247 -6.074 -11.998 1.00 91.62 126 ARG A N 1
ATOM 997 C CA . ARG A 1 126 ? -3.253 -5.795 -13.449 1.00 91.62 126 ARG A CA 1
ATOM 998 C C . ARG A 1 126 ? -2.436 -4.554 -13.808 1.00 91.62 126 ARG A C 1
ATOM 1000 O O . ARG A 1 126 ? -1.739 -4.556 -14.816 1.00 91.62 126 ARG A O 1
ATOM 1007 N N . VAL A 1 127 ? -2.541 -3.499 -13.000 1.00 91.25 127 VAL A N 1
ATOM 1008 C CA . VAL A 1 127 ? -1.790 -2.253 -13.209 1.00 91.25 127 VAL A CA 1
ATOM 1009 C C . VAL A 1 127 ? -0.311 -2.503 -12.948 1.00 91.25 127 VAL A C 1
ATOM 1011 O O . VAL A 1 127 ? 0.511 -2.133 -13.776 1.00 91.25 127 VAL A O 1
ATOM 1014 N N . PHE A 1 128 ? 0.008 -3.217 -11.867 1.00 94.25 128 PHE A N 1
ATOM 1015 C CA . PHE A 1 128 ? 1.370 -3.628 -11.539 1.00 94.25 128 PHE A CA 1
ATOM 1016 C C . PHE A 1 128 ? 2.019 -4.424 -12.680 1.00 94.25 128 PHE A C 1
ATOM 1018 O O . PHE A 1 128 ? 3.077 -4.044 -13.162 1.00 94.25 128 PHE A O 1
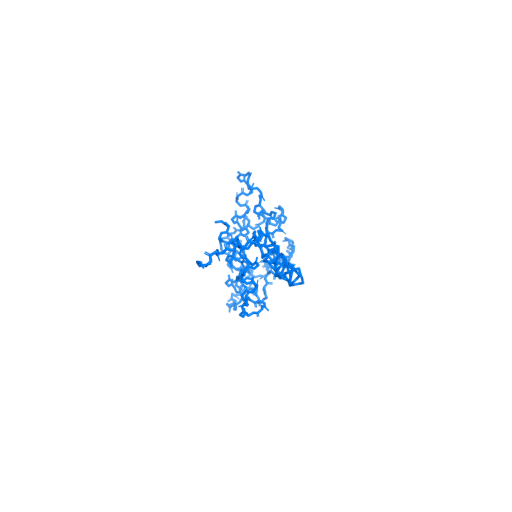ATOM 1025 N N . GLN A 1 129 ? 1.358 -5.470 -13.185 1.00 93.31 129 GLN A N 1
ATOM 1026 C CA . GLN A 1 129 ? 1.879 -6.291 -14.287 1.00 93.31 129 GLN A CA 1
ATOM 1027 C C . GLN A 1 129 ? 2.121 -5.479 -15.567 1.00 93.31 129 GLN A C 1
ATOM 1029 O O . GLN A 1 129 ? 3.142 -5.660 -16.225 1.00 93.31 129 GLN A O 1
ATOM 1034 N N . ARG A 1 130 ? 1.209 -4.560 -15.909 1.00 92.31 130 ARG A N 1
ATOM 1035 C CA . ARG A 1 130 ? 1.404 -3.640 -17.041 1.00 92.31 130 ARG A CA 1
ATOM 1036 C C . ARG A 1 130 ? 2.578 -2.691 -16.807 1.00 92.31 130 ARG A C 1
ATOM 1038 O O . ARG A 1 130 ? 3.328 -2.433 -17.739 1.00 92.31 130 ARG A O 1
ATOM 1045 N N . GLY A 1 131 ? 2.728 -2.189 -15.582 1.00 91.38 131 GLY A N 1
ATOM 1046 C CA . GLY A 1 131 ? 3.835 -1.325 -15.182 1.00 91.38 131 GLY A CA 1
ATOM 1047 C C . GLY A 1 131 ? 5.188 -2.017 -15.320 1.00 91.38 131 GLY A C 1
ATOM 1048 O O . GLY A 1 131 ? 6.079 -1.458 -15.950 1.00 91.38 131 GLY A O 1
ATOM 1049 N N . VAL A 1 132 ? 5.304 -3.254 -14.826 1.00 93.62 132 VAL A N 1
ATOM 1050 C CA . VAL A 1 132 ? 6.510 -4.085 -14.976 1.00 93.62 132 VAL A CA 1
ATOM 1051 C C . VAL A 1 132 ?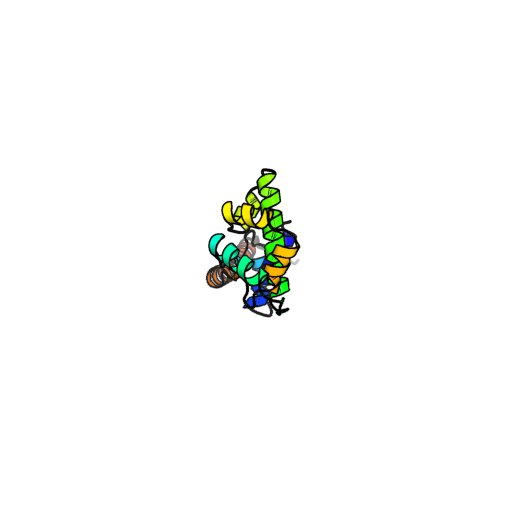 6.834 -4.303 -16.455 1.00 93.62 132 VAL A C 1
ATOM 1053 O O . VAL A 1 132 ? 7.936 -3.988 -16.886 1.00 93.62 132 VAL A O 1
ATOM 1056 N N . ALA A 1 133 ? 5.859 -4.744 -17.257 1.00 92.25 133 ALA A N 1
ATOM 1057 C CA . ALA A 1 133 ? 6.073 -4.985 -18.686 1.00 92.25 133 ALA A CA 1
ATOM 1058 C C . ALA A 1 133 ? 6.509 -3.718 -19.446 1.00 92.25 133 ALA A C 1
ATOM 1060 O O . ALA A 1 133 ? 7.389 -3.773 -20.305 1.00 92.25 133 ALA A O 1
ATOM 1061 N N . LEU A 1 134 ? 5.913 -2.564 -19.124 1.00 90.75 134 LEU A N 1
ATOM 1062 C CA . LEU A 1 134 ? 6.299 -1.286 -19.720 1.00 90.75 134 LEU A CA 1
ATOM 1063 C C . LEU A 1 134 ? 7.714 -0.876 -19.300 1.00 90.75 134 LEU A C 1
ATOM 1065 O O . LEU A 1 134 ? 8.485 -0.430 -20.144 1.00 90.75 134 LEU A O 1
ATOM 1069 N N . HIS A 1 135 ? 8.058 -1.041 -18.023 1.00 90.12 135 HIS A N 1
ATOM 1070 C CA . HIS A 1 135 ? 9.385 -0.734 -17.498 1.00 90.12 135 HIS A CA 1
ATOM 1071 C C . HIS A 1 135 ? 10.474 -1.560 -18.194 1.00 90.12 135 HIS A C 1
ATOM 1073 O O . HIS A 1 135 ? 11.459 -0.992 -18.661 1.00 90.12 135 HIS A O 1
ATOM 1079 N N . THR A 1 136 ? 10.256 -2.870 -18.350 1.00 86.88 136 THR A N 1
ATOM 1080 C CA . THR A 1 136 ? 11.164 -3.759 -19.089 1.00 86.88 136 THR A CA 1
ATOM 1081 C C . THR A 1 136 ? 11.341 -3.286 -20.534 1.00 86.88 136 THR A C 1
ATOM 1083 O O . THR A 1 136 ? 12.465 -3.053 -20.974 1.00 86.88 136 THR A O 1
ATOM 1086 N N . LYS A 1 137 ? 10.236 -3.020 -21.246 1.00 87.56 137 LYS A N 1
ATOM 1087 C CA . LYS A 1 137 ? 10.273 -2.565 -22.644 1.00 87.56 137 LYS A CA 1
ATOM 1088 C C . LYS A 1 137 ? 10.999 -1.227 -22.824 1.00 87.56 137 LYS A C 1
ATOM 1090 O O . LYS A 1 137 ? 11.739 -1.048 -23.788 1.00 87.56 137 LYS A O 1
ATOM 1095 N N . VAL A 1 138 ? 10.792 -0.273 -21.917 1.00 86.56 138 VAL A N 1
ATOM 1096 C CA . VAL A 1 138 ? 11.499 1.018 -21.953 1.00 86.56 138 VAL A CA 1
ATOM 1097 C C . VAL A 1 138 ? 12.994 0.821 -21.697 1.00 86.56 138 VAL A C 1
ATOM 1099 O O . VAL A 1 138 ? 13.808 1.448 -22.374 1.00 86.56 138 VAL A O 1
ATOM 1102 N N . GLY A 1 139 ? 13.363 -0.079 -20.781 1.00 80.12 139 GLY A N 1
ATOM 1103 C CA . GLY A 1 139 ? 14.756 -0.459 -20.547 1.00 80.12 139 GLY A CA 1
ATOM 1104 C C . GLY A 1 139 ? 15.434 -1.007 -21.806 1.00 80.12 139 GLY A C 1
ATOM 1105 O O . GLY A 1 139 ? 16.517 -0.548 -22.169 1.00 80.12 139 GLY A O 1
ATOM 1106 N N . GLU A 1 140 ? 14.768 -1.916 -22.522 1.00 84.19 140 GLU A N 1
ATOM 1107 C CA . GLU A 1 140 ? 15.250 -2.470 -23.798 1.00 84.19 140 GLU A CA 1
ATOM 1108 C C . GLU A 1 140 ? 15.432 -1.385 -24.870 1.00 84.19 140 GLU A C 1
ATOM 1110 O O . GLU A 1 140 ? 16.474 -1.318 -25.524 1.00 84.19 140 GLU A O 1
ATOM 1115 N N . GLN A 1 141 ? 14.443 -0.499 -25.029 1.00 85.06 141 GLN A N 1
ATOM 1116 C CA . GLN A 1 141 ? 14.504 0.602 -25.995 1.00 85.06 141 GLN A CA 1
ATOM 1117 C C . GLN A 1 141 ? 15.637 1.583 -25.680 1.00 85.06 141 GLN A C 1
ATOM 1119 O O . GLN A 1 141 ? 16.340 2.024 -26.589 1.00 85.06 141 GLN A O 1
ATOM 1124 N N . HIS A 1 142 ? 15.844 1.908 -24.402 1.00 80.56 142 HIS A N 1
ATOM 1125 C CA . HIS A 1 142 ? 16.934 2.781 -23.980 1.00 80.56 142 HIS A CA 1
ATOM 1126 C C . HIS A 1 142 ? 18.306 2.139 -24.226 1.00 80.56 142 HIS A C 1
ATOM 1128 O O . HIS A 1 142 ?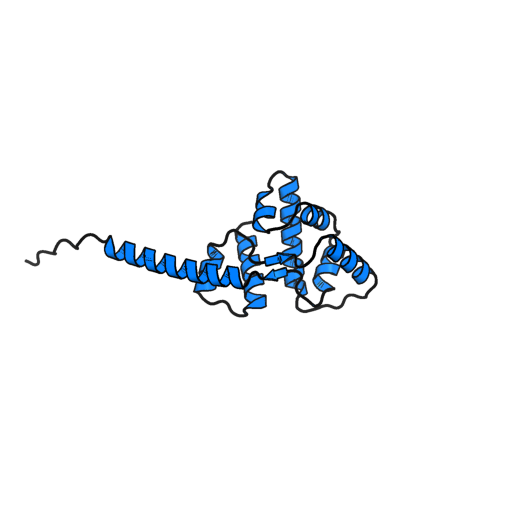 19.201 2.795 -24.758 1.00 80.56 142 HIS A O 1
ATOM 1134 N N . ALA A 1 143 ? 18.464 0.850 -23.913 1.00 81.38 143 ALA A N 1
ATOM 1135 C CA . ALA A 1 143 ? 19.691 0.110 -24.196 1.00 81.38 143 ALA A CA 1
ATOM 1136 C C . ALA A 1 143 ? 19.993 0.060 -25.704 1.00 81.38 143 ALA A C 1
ATOM 1138 O O . ALA A 1 143 ? 21.124 0.324 -26.114 1.00 81.38 143 ALA A O 1
ATOM 1139 N N . ALA A 1 144 ? 18.981 -0.202 -26.538 1.00 81.12 144 ALA A N 1
ATOM 1140 C CA . ALA A 1 144 ? 19.121 -0.182 -27.993 1.00 81.12 144 ALA A CA 1
ATOM 1141 C C . ALA A 1 144 ? 19.539 1.205 -28.512 1.00 81.12 144 ALA A C 1
ATOM 1143 O O . ALA A 1 144 ? 20.474 1.311 -29.309 1.00 81.12 144 ALA A O 1
ATOM 1144 N N . ALA A 1 145 ? 18.908 2.273 -28.010 1.00 81.06 145 ALA A N 1
ATOM 1145 C CA . ALA A 1 145 ? 19.272 3.644 -28.352 1.00 81.06 145 ALA A CA 1
ATOM 1146 C C . ALA A 1 145 ? 20.728 3.956 -27.966 1.00 81.06 145 ALA A C 1
ATOM 1148 O O . ALA A 1 145 ? 21.478 4.471 -28.792 1.00 81.06 145 ALA A O 1
ATOM 1149 N N . LEU A 1 146 ? 21.165 3.576 -26.760 1.00 84.12 146 LEU A N 1
ATOM 1150 C CA . LEU A 1 146 ? 22.548 3.757 -26.306 1.00 84.12 146 LEU A CA 1
ATOM 1151 C C . LEU A 1 146 ? 23.566 3.032 -27.191 1.00 84.12 146 LEU A C 1
ATOM 1153 O O . LEU A 1 146 ? 24.619 3.592 -27.486 1.00 84.12 146 LEU A O 1
ATOM 1157 N N . VAL A 1 147 ? 23.265 1.805 -27.627 1.00 84.00 147 VAL A N 1
ATOM 1158 C CA . VAL A 1 147 ? 24.134 1.060 -28.551 1.00 84.00 147 VAL A CA 1
ATOM 1159 C C . VAL A 1 147 ? 24.205 1.763 -29.907 1.00 84.00 147 VAL A C 1
ATOM 1161 O O . VAL A 1 147 ? 25.299 1.926 -30.438 1.00 84.00 147 VAL A O 1
ATOM 1164 N N . SER A 1 148 ? 23.072 2.239 -30.433 1.00 79.06 148 SER A N 1
ATOM 1165 C CA . SER A 1 148 ? 23.024 2.964 -31.713 1.00 79.06 148 SER A CA 1
ATOM 1166 C C . SER A 1 148 ? 23.672 4.354 -31.671 1.00 79.06 148 SER A C 1
ATOM 1168 O O . SER A 1 148 ? 24.158 4.834 -32.688 1.00 79.06 148 SER A O 1
ATOM 1170 N N . ALA A 1 149 ? 23.710 4.990 -30.496 1.00 76.31 149 ALA A N 1
ATOM 1171 C CA . ALA A 1 149 ? 24.313 6.303 -30.283 1.00 76.31 149 ALA A CA 1
ATOM 1172 C C . ALA A 1 149 ? 25.831 6.243 -30.038 1.00 76.31 149 ALA A C 1
ATOM 1174 O O . ALA A 1 149 ? 26.463 7.291 -29.879 1.00 76.31 149 ALA A O 1
ATOM 1175 N N . ARG A 1 150 ? 26.442 5.046 -29.990 1.00 68.25 150 ARG A N 1
ATOM 1176 C CA . ARG A 1 150 ? 27.901 4.927 -29.893 1.00 68.25 150 ARG A CA 1
ATOM 1177 C C . ARG A 1 150 ? 28.532 5.460 -31.185 1.00 68.25 150 ARG A C 1
ATOM 1179 O O . ARG A 1 150 ? 28.221 4.937 -32.255 1.00 68.25 150 ARG A O 1
ATOM 1186 N N . PRO A 1 151 ? 29.422 6.468 -31.116 1.00 63.28 151 PRO A N 1
ATOM 1187 C CA . PRO A 1 151 ? 30.146 6.910 -32.297 1.00 63.28 151 PRO A CA 1
ATOM 1188 C C . PRO A 1 151 ? 30.967 5.739 -32.857 1.00 63.28 151 PRO A C 1
ATOM 1190 O O . PRO A 1 151 ? 31.421 4.892 -32.077 1.00 63.28 151 PRO A O 1
ATOM 1193 N N . PRO A 1 152 ? 31.171 5.668 -34.186 1.00 60.69 152 PRO A N 1
ATOM 1194 C CA . PRO A 1 152 ? 32.043 4.659 -34.763 1.00 60.69 152 PRO A CA 1
ATOM 1195 C C . PRO A 1 152 ? 33.406 4.752 -34.079 1.00 60.69 152 PRO A C 1
ATOM 1197 O O . PRO A 1 152 ? 33.962 5.845 -33.933 1.00 60.69 152 PRO A O 1
ATOM 1200 N N . VAL A 1 153 ? 33.927 3.607 -33.632 1.00 61.31 153 VAL A N 1
ATOM 1201 C CA . VAL A 1 153 ? 35.310 3.501 -33.169 1.00 61.31 153 VAL A CA 1
ATOM 1202 C C . VAL A 1 153 ? 36.164 3.988 -34.337 1.00 61.31 153 VAL A C 1
ATOM 1204 O O . VAL A 1 153 ? 36.212 3.323 -35.371 1.00 61.31 153 VAL A O 1
ATOM 1207 N N . ARG A 1 154 ? 36.757 5.188 -34.224 1.00 55.84 154 ARG A N 1
ATOM 1208 C CA . ARG A 1 154 ? 37.755 5.647 -35.197 1.00 55.84 154 ARG A CA 1
ATOM 1209 C C . ARG A 1 154 ? 38.798 4.546 -35.259 1.00 55.84 154 ARG A C 1
ATOM 1211 O O . ARG A 1 154 ? 39.327 4.170 -34.213 1.00 55.84 154 ARG A O 1
ATOM 1218 N N . GLY A 1 155 ? 38.980 3.994 -36.457 1.00 50.66 155 GLY A N 1
ATOM 1219 C CA . GLY A 1 155 ? 39.882 2.883 -36.700 1.00 50.66 155 GLY A CA 1
ATOM 1220 C C . GLY A 1 155 ? 41.195 3.135 -35.980 1.00 50.66 155 GLY A C 1
ATOM 1221 O O . GLY A 1 155 ? 41.796 4.197 -36.123 1.00 50.66 155 GLY A O 1
ATOM 1222 N N . VAL A 1 156 ? 41.595 2.171 -35.158 1.00 52.25 156 VAL A N 1
ATOM 1223 C CA . VAL A 1 156 ? 42.995 2.053 -34.789 1.00 52.25 156 VAL A CA 1
ATOM 1224 C C . VAL A 1 156 ? 43.698 1.766 -36.110 1.00 52.25 156 VAL A C 1
ATOM 1226 O O . VAL A 1 156 ? 43.562 0.667 -36.647 1.00 52.25 156 VAL A O 1
ATOM 1229 N N . GLU A 1 157 ? 44.353 2.776 -36.680 1.00 51.22 157 GLU A N 1
ATOM 1230 C CA . GLU A 1 157 ? 45.398 2.551 -37.673 1.00 51.22 157 GLU A CA 1
ATOM 1231 C C . GLU A 1 157 ? 46.466 1.713 -36.964 1.00 51.22 157 GLU A C 1
ATOM 1233 O O . GLU A 1 157 ? 47.228 2.197 -36.127 1.00 51.22 157 GLU A O 1
ATOM 1238 N N . LEU A 1 158 ? 46.396 0.404 -37.192 1.00 47.91 158 LEU A N 1
ATOM 1239 C CA . LEU A 1 158 ? 47.494 -0.517 -36.945 1.00 47.91 158 LEU A CA 1
ATOM 1240 C C . LEU A 1 158 ? 48.517 -0.322 -38.081 1.00 47.91 158 LEU A C 1
ATOM 1242 O O . LEU A 1 158 ? 48.106 0.007 -39.193 1.00 47.91 158 LEU A O 1
ATOM 1246 N N . PRO A 1 159 ? 49.811 -0.469 -37.756 1.00 55.03 159 PRO A N 1
ATOM 1247 C CA . PRO A 1 159 ? 50.937 0.324 -38.268 1.00 55.03 159 PRO A CA 1
ATOM 1248 C C . PRO A 1 159 ? 51.187 0.269 -39.775 1.00 55.03 159 PRO A C 1
ATOM 1250 O O . PRO A 1 159 ? 50.918 -0.785 -40.394 1.00 55.03 159 PRO A O 1
#

Foldseek 3Di:
DQVLLLVLQVVVCCVVPPDDDPLLNVLSNVQQARQKAFPDDPVVLVVLLVVLVVDDFDAEPQLVSQLSLLVQLLVLLVCVVVVRNVSCVRRVHDNSSSVSSVPDDPVSSSSSSGRDRDRSIDGNVVVSVVSSVVSVVVVVVVVVVVVVPDDPPPDPPDD

Radius of gyration: 21.42 Å; chains: 1; bounding box: 70×36×60 Å

pLDDT: mean 86.64, std 10.86, range [47.91, 95.62]

Sequence (159 aa):
MIDDLKQLNRLIASHWLGRLNAEQEAYLDHTRVCIGRLAHSTAELTLLLNHLKQESASALHVGELNRRYLTFVRLAAKEANAGRPDLLIQLGITLKQASWVRNLSDEDLDRLAFGISAPMIRFARRVFQRGVALHTKVGEQHAAALVSARPPVRGVELP

Secondary structure (DSSP, 8-state):
-HHHHHHHHHHHHHHHHSSPPHHHHHHHHH--S-SEEESS-HHHHHHHHHHHTTS-----TTHHHHHHHHHHHHHHHHHHHTT-THHHHHHT--HHHHHHHHHS-HHHHHHHHHH-SS-SEEE-HHHHHHHHHHHHHHHHHHHHHHHHTSPP-------